Protein AF-A0A8H3GFJ8-F1 (afdb_monomer_lite)

pLDDT: mean 70.01, std 17.81, range [35.78, 91.88]

Foldseek 3Di:
DDDDDDPPPPPPDPPDPDPDDPDPPPVVVVVVVVVVVVQVVLVVVVVVVDDDDCVPPNDDPLVVVLVVVPPSHPPVSVVSVVPVPPDPDCVVVVVLCVVCCCVPPVPPDPDDPVRSVVVSVVVVVVVVPDDDDDDDDDDDPPDPDVVVVVVVVVVVVPDDPPPPPDPPPPDDD

Secondary structure (DSSP, 8-state):
------------PPPPPP------HHHHHHHHHHHHHHHHHHHHHHHTT----HHHH-S--HHHHHHH-TTT-HHHHHHHHHHTTS-SSSHHHHHHHHHTHIIIIIS-----HHHHHHHHHHHHHHHHHS----------TT---HHHHHHHHHHHHT----S-S--------

Structure (mmCIF, N/CA/C/O backbone):
data_AF-A0A8H3GFJ8-F1
#
_entry.id   AF-A0A8H3GFJ8-F1
#
loop_
_atom_site.group_PDB
_atom_site.id
_atom_site.type_symbol
_atom_site.label_atom_id
_atom_site.label_alt_id
_atom_site.label_comp_id
_atom_site.label_asym_id
_atom_site.label_entity_id
_atom_site.label_seq_id
_atom_site.pdbx_PDB_ins_code
_atom_site.Cartn_x
_atom_site.Cartn_y
_atom_site.Cartn_z
_atom_site.occupancy
_atom_site.B_iso_or_equiv
_atom_site.auth_seq_id
_atom_site.auth_comp_id
_atom_site.auth_asym_id
_atom_site.auth_atom_id
_atom_site.pdbx_PDB_model_num
ATOM 1 N N . PRO A 1 1 ? -24.619 69.758 29.881 1.00 47.50 1 PRO A N 1
ATOM 2 C CA . PRO A 1 1 ? -23.502 68.834 29.580 1.00 47.50 1 PRO A CA 1
ATOM 3 C C . PRO A 1 1 ? -23.879 67.837 28.473 1.00 47.50 1 PRO A C 1
ATOM 5 O O . PRO A 1 1 ? -25.055 67.527 28.323 1.00 47.50 1 PRO A O 1
ATOM 8 N N . ILE A 1 2 ? -22.852 67.325 27.783 1.00 41.72 2 ILE A N 1
ATOM 9 C CA . ILE A 1 2 ? -22.853 66.279 26.739 1.00 41.72 2 ILE A CA 1
ATOM 10 C C . ILE A 1 2 ? -22.887 66.831 25.304 1.00 41.72 2 ILE A C 1
ATOM 12 O O . ILE A 1 2 ? -23.921 66.965 24.660 1.00 41.72 2 ILE A O 1
ATOM 16 N N . VAL A 1 3 ? -21.680 67.123 24.815 1.00 53.56 3 VAL A N 1
ATOM 17 C CA . VAL A 1 3 ? -21.329 67.200 23.392 1.00 53.56 3 VAL A CA 1
ATOM 1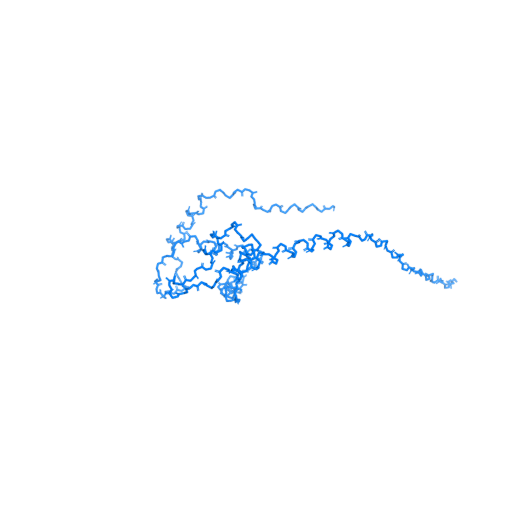8 C C . VAL A 1 3 ? -21.202 65.759 22.868 1.00 53.56 3 VAL A C 1
ATOM 20 O O . VAL A 1 3 ? -20.605 64.935 23.569 1.00 53.56 3 VAL A O 1
ATOM 23 N N . PRO A 1 4 ? -21.716 65.407 21.678 1.00 47.28 4 PRO A N 1
ATOM 24 C CA . PRO A 1 4 ? -21.528 64.071 21.133 1.00 47.28 4 PRO A CA 1
ATOM 25 C C . PRO A 1 4 ? -20.080 63.878 20.657 1.00 47.28 4 PRO A C 1
ATOM 27 O O . PRO A 1 4 ? -19.550 64.629 19.840 1.00 47.28 4 PRO A O 1
ATOM 30 N N . ARG A 1 5 ? -19.444 62.843 21.212 1.00 46.44 5 ARG A N 1
ATOM 31 C CA . ARG A 1 5 ? -18.122 62.327 20.851 1.00 46.44 5 ARG A CA 1
ATOM 32 C C . ARG A 1 5 ? -18.174 61.790 19.418 1.00 46.44 5 ARG A C 1
ATOM 34 O O . ARG A 1 5 ? -18.809 60.770 19.167 1.00 46.44 5 ARG A O 1
ATOM 41 N N . ILE A 1 6 ? -17.492 62.465 18.497 1.00 45.56 6 ILE A N 1
ATOM 42 C CA . ILE A 1 6 ? -17.242 61.969 17.141 1.00 45.56 6 ILE A CA 1
ATOM 43 C C . ILE A 1 6 ? -16.452 60.663 17.277 1.00 45.56 6 ILE A C 1
ATOM 45 O O . ILE A 1 6 ? -15.367 60.641 17.861 1.00 45.56 6 ILE A O 1
ATOM 49 N N . ALA A 1 7 ? -17.025 59.561 16.798 1.00 41.56 7 ALA A N 1
ATOM 50 C CA . ALA A 1 7 ? -16.318 58.301 16.665 1.00 41.56 7 ALA A CA 1
ATOM 51 C C . ALA A 1 7 ? -15.262 58.472 15.568 1.00 41.56 7 ALA A C 1
ATOM 53 O O . ALA A 1 7 ? -15.594 58.590 14.390 1.00 41.56 7 ALA A O 1
ATOM 54 N N . SER A 1 8 ? -13.991 58.520 15.960 1.00 45.50 8 SER A N 1
ATOM 55 C CA . SER A 1 8 ? -12.871 58.409 15.034 1.00 45.50 8 SER A CA 1
ATOM 56 C C . SER A 1 8 ? -12.955 57.050 14.347 1.00 45.50 8 SER A C 1
ATOM 58 O O . SER A 1 8 ? -12.657 56.018 14.946 1.00 45.50 8 SER A O 1
ATOM 60 N N . SER A 1 9 ? -13.388 57.043 13.091 1.00 43.94 9 SER A N 1
ATOM 61 C CA . SER A 1 9 ? -13.276 55.901 12.197 1.00 43.94 9 SER A CA 1
ATOM 62 C C . SER A 1 9 ? -11.793 55.606 11.982 1.00 43.94 9 SER A C 1
ATOM 64 O O . SER A 1 9 ? -11.133 56.253 11.166 1.00 43.94 9 SER A O 1
ATOM 66 N N . SER A 1 10 ? -11.245 54.648 12.730 1.00 45.47 10 SER A N 1
ATOM 67 C CA . SER A 1 10 ? -9.950 54.048 12.429 1.00 45.47 10 SER A CA 1
ATOM 68 C C . SER A 1 10 ? -10.090 53.260 11.128 1.00 45.47 10 SER A C 1
ATOM 70 O O . SER A 1 10 ? -10.420 52.075 11.128 1.00 45.47 10 SER A O 1
ATOM 72 N N . SER A 1 11 ? -9.888 53.953 10.009 1.00 48.06 11 SER A N 1
ATOM 73 C CA . SER A 1 11 ? -9.666 53.362 8.695 1.00 48.06 11 SER A CA 1
ATOM 74 C C . SER A 1 11 ? -8.379 52.541 8.763 1.00 48.06 11 SER A C 1
ATOM 76 O O . SER A 1 11 ? -7.287 53.053 8.527 1.00 48.06 11 SER A O 1
ATOM 78 N N . SER A 1 12 ? -8.502 51.273 9.155 1.00 50.69 12 SER A N 1
ATOM 79 C CA . SER A 1 12 ? -7.431 50.291 9.050 1.00 50.69 12 SER A CA 1
ATOM 80 C C . SER A 1 12 ? -7.165 50.069 7.563 1.00 50.69 12 SER A C 1
ATOM 82 O O . SER A 1 12 ? -7.924 49.393 6.873 1.00 50.69 12 SER A O 1
ATOM 84 N N . ALA A 1 13 ? -6.123 50.722 7.049 1.00 58.88 13 ALA A N 1
ATOM 85 C CA . ALA A 1 13 ? -5.572 50.390 5.747 1.00 58.88 13 ALA A CA 1
ATOM 86 C C . ALA A 1 13 ? -5.127 48.914 5.774 1.00 58.88 13 ALA A C 1
ATOM 88 O O . ALA A 1 13 ? -4.535 48.493 6.775 1.00 58.88 13 ALA A O 1
ATOM 89 N N . PRO A 1 14 ? -5.403 48.118 4.725 1.00 61.72 14 PRO A N 1
ATOM 90 C CA . PRO A 1 14 ? -4.904 46.753 4.662 1.00 61.72 14 PRO A CA 1
ATOM 91 C C . PRO A 1 14 ? -3.369 46.777 4.739 1.00 61.72 14 PRO A C 1
ATOM 93 O O . PRO A 1 14 ? -2.748 47.661 4.137 1.00 61.72 14 PRO A O 1
ATOM 96 N N . PRO A 1 15 ? -2.742 45.849 5.485 1.00 64.06 15 PRO A N 1
ATOM 97 C CA . PRO A 1 15 ? -1.291 45.780 5.542 1.00 64.06 15 PRO A CA 1
ATOM 98 C C . PRO A 1 15 ? -0.737 45.596 4.121 1.00 64.06 15 PRO A C 1
ATOM 100 O O . PRO A 1 15 ? -1.373 44.920 3.302 1.00 64.06 15 PRO A O 1
ATOM 103 N N . PRO A 1 16 ? 0.424 46.195 3.801 1.00 67.25 16 PRO A N 1
ATOM 104 C CA . PRO A 1 16 ? 1.034 46.031 2.490 1.00 67.25 16 PRO A CA 1
ATOM 105 C C . PRO A 1 16 ? 1.222 44.536 2.198 1.00 67.25 16 PRO A C 1
ATOM 107 O O . PRO A 1 16 ? 1.509 43.774 3.131 1.00 67.25 16 PRO A O 1
ATOM 110 N N . PRO A 1 17 ? 1.066 44.096 0.933 1.00 56.91 17 PRO A N 1
ATOM 111 C CA . PRO A 1 17 ? 1.304 42.708 0.577 1.00 56.91 17 PRO A CA 1
ATOM 112 C C . PRO A 1 17 ? 2.706 42.340 1.052 1.00 56.91 17 PRO A C 1
ATOM 114 O O . PRO A 1 17 ? 3.690 42.990 0.691 1.00 56.91 17 PRO A O 1
ATOM 117 N N . SER A 1 18 ? 2.779 41.331 1.921 1.00 64.25 18 SER A N 1
ATOM 118 C CA . SER A 1 18 ? 4.049 40.771 2.363 1.00 64.25 18 SER A CA 1
ATOM 119 C C . SER A 1 18 ? 4.901 40.486 1.125 1.00 64.25 18 SER A C 1
ATOM 121 O O . SER A 1 18 ? 4.350 39.984 0.140 1.00 64.25 18 SER A O 1
ATOM 123 N N . PRO A 1 19 ? 6.207 40.808 1.130 1.00 52.94 19 PRO A N 1
ATOM 124 C CA . PRO A 1 19 ? 7.051 40.540 -0.020 1.00 52.94 19 PRO A CA 1
ATOM 125 C C . PRO A 1 19 ? 6.981 39.041 -0.303 1.00 52.94 19 PRO A C 1
ATOM 127 O O . PRO A 1 19 ? 7.438 38.222 0.498 1.00 52.94 19 PRO A O 1
ATOM 130 N N . LEU A 1 20 ? 6.332 38.690 -1.416 1.00 58.00 20 LEU A N 1
ATOM 131 C CA . LEU A 1 20 ? 6.339 37.349 -1.975 1.00 58.00 20 LEU A CA 1
ATOM 132 C C . LEU A 1 20 ? 7.803 36.916 -2.004 1.00 58.00 20 LEU A C 1
ATOM 134 O O . LEU A 1 20 ? 8.631 37.567 -2.644 1.00 58.00 20 LEU A O 1
ATOM 138 N N . ARG A 1 21 ? 8.134 35.872 -1.234 1.00 61.50 21 ARG A N 1
ATOM 139 C CA . ARG A 1 21 ? 9.463 35.258 -1.252 1.00 61.50 21 ARG A CA 1
ATOM 140 C C . ARG A 1 21 ? 9.845 35.051 -2.721 1.00 61.50 21 ARG A C 1
ATOM 142 O O . ARG A 1 21 ? 9.068 34.393 -3.412 1.00 61.50 21 ARG A O 1
ATOM 149 N N . PRO A 1 22 ? 10.987 35.573 -3.198 1.00 53.28 22 PRO A N 1
ATOM 150 C CA . PRO A 1 22 ? 11.414 35.353 -4.569 1.00 53.28 22 PRO A CA 1
ATOM 151 C C . PRO A 1 22 ? 11.637 33.852 -4.778 1.00 53.28 22 PRO A C 1
ATOM 153 O O . PRO A 1 22 ? 12.591 33.260 -4.280 1.00 53.28 22 PRO A O 1
ATOM 156 N N . ASP A 1 23 ? 10.666 33.220 -5.428 1.00 56.88 23 ASP A N 1
ATOM 157 C CA . ASP A 1 23 ? 10.855 32.257 -6.498 1.00 56.88 23 ASP A CA 1
ATOM 158 C C . ASP A 1 23 ? 12.074 31.335 -6.378 1.00 56.88 23 ASP A C 1
ATOM 160 O O . ASP A 1 23 ? 13.046 31.381 -7.125 1.00 56.88 23 ASP A O 1
ATOM 164 N N . SER A 1 24 ? 11.911 30.334 -5.518 1.00 57.50 24 SER A N 1
ATOM 165 C CA . SER A 1 24 ? 12.537 29.012 -5.665 1.00 57.50 24 SER A CA 1
ATOM 166 C C . SER A 1 24 ? 11.876 28.198 -6.796 1.00 57.50 24 SER A C 1
ATOM 168 O O . SER A 1 24 ? 11.743 26.977 -6.713 1.00 57.50 24 SER A O 1
ATOM 170 N N . THR A 1 25 ? 11.389 28.865 -7.841 1.00 65.81 25 THR A N 1
ATOM 171 C CA . THR A 1 25 ? 10.644 28.275 -8.957 1.00 65.81 25 THR A CA 1
ATOM 172 C C . THR A 1 25 ? 11.539 27.520 -9.950 1.00 65.81 25 THR A C 1
ATOM 174 O O . THR A 1 25 ? 11.161 26.396 -10.280 1.00 65.81 25 THR A O 1
ATOM 177 N N . PRO A 1 26 ? 12.745 27.984 -10.361 1.00 75.19 26 PRO A N 1
ATOM 178 C CA . PRO A 1 26 ? 13.532 27.249 -11.356 1.00 75.19 26 PRO A CA 1
ATOM 179 C C . PRO A 1 26 ? 14.221 26.007 -10.775 1.00 75.19 26 PRO A C 1
ATOM 181 O O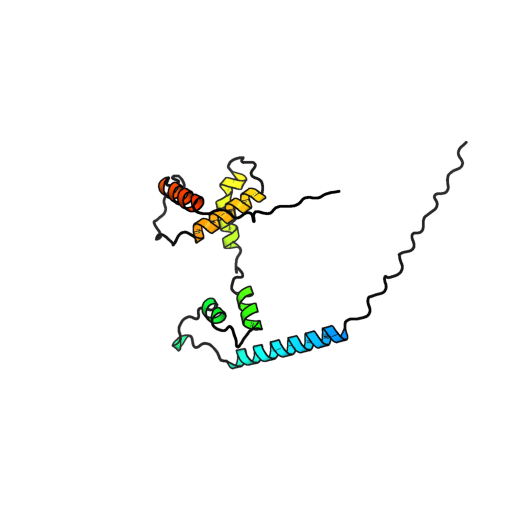 . PRO A 1 26 ? 14.215 24.953 -11.403 1.00 75.19 26 PRO A O 1
ATOM 184 N N . VAL A 1 27 ? 14.762 26.086 -9.553 1.00 79.31 27 VAL A N 1
ATOM 185 C CA . VAL A 1 27 ? 15.447 24.947 -8.908 1.00 79.31 27 VAL A CA 1
ATOM 186 C C . VAL A 1 27 ? 14.459 23.831 -8.568 1.00 79.31 27 VAL A C 1
ATOM 188 O O . VAL A 1 27 ? 14.744 22.662 -8.819 1.00 79.31 27 VAL A O 1
ATOM 191 N N . ARG A 1 28 ? 13.268 24.173 -8.055 1.00 79.88 28 ARG A N 1
ATOM 192 C CA . ARG A 1 28 ? 12.216 23.178 -7.797 1.00 79.88 28 ARG A CA 1
ATOM 193 C C . ARG A 1 28 ? 11.668 22.577 -9.087 1.00 79.88 28 ARG A C 1
ATOM 195 O O . ARG A 1 28 ? 11.447 21.373 -9.121 1.00 79.88 28 ARG A O 1
ATOM 202 N N . ALA A 1 29 ? 11.505 23.374 -10.146 1.00 82.00 29 ALA A N 1
ATOM 203 C CA . ALA A 1 29 ? 11.098 22.863 -11.454 1.00 82.00 29 ALA A CA 1
ATOM 204 C C . ALA A 1 29 ? 12.140 21.898 -12.042 1.00 82.00 29 ALA A C 1
ATOM 206 O O . ALA A 1 29 ? 11.780 20.831 -12.530 1.00 82.00 29 ALA A O 1
ATOM 207 N N . MET A 1 30 ? 13.428 22.230 -11.937 1.00 85.12 30 MET A N 1
ATOM 208 C CA . MET A 1 30 ? 14.522 21.370 -12.391 1.00 85.12 30 MET A CA 1
ATOM 209 C C . MET A 1 30 ? 14.587 20.058 -11.597 1.00 85.12 30 MET A C 1
ATOM 211 O O . MET A 1 30 ? 14.705 18.986 -12.190 1.00 85.12 30 MET A O 1
ATOM 215 N N . LEU A 1 31 ? 14.433 20.120 -10.270 1.00 87.25 31 LEU A N 1
ATOM 216 C CA . LEU A 1 31 ? 14.378 18.930 -9.419 1.00 87.25 31 LEU A CA 1
ATOM 217 C C . LEU A 1 31 ? 13.157 18.055 -9.742 1.00 87.25 31 LEU A C 1
ATOM 219 O O . LEU A 1 31 ? 13.294 16.842 -9.881 1.00 87.25 31 LEU A O 1
ATOM 223 N N . ALA A 1 32 ? 11.980 18.660 -9.922 1.00 86.06 32 ALA A N 1
ATOM 224 C CA . ALA A 1 32 ? 10.766 17.949 -10.318 1.00 86.06 32 ALA A CA 1
ATOM 225 C C . ALA A 1 32 ? 10.910 17.296 -11.704 1.00 86.06 32 ALA A C 1
ATOM 227 O O . ALA A 1 32 ? 10.463 16.167 -11.904 1.00 86.06 32 ALA A O 1
ATOM 228 N N . ALA A 1 33 ? 11.582 17.959 -12.650 1.00 88.19 33 ALA A N 1
ATOM 229 C CA . ALA A 1 33 ? 11.878 17.393 -13.963 1.00 88.19 33 ALA A CA 1
ATOM 230 C C . ALA A 1 33 ? 12.817 16.180 -13.859 1.00 88.19 33 ALA A C 1
ATOM 232 O O . ALA A 1 33 ? 12.561 15.152 -14.486 1.00 88.19 33 ALA A O 1
ATOM 233 N N . GLN A 1 34 ? 13.859 16.257 -13.025 1.00 87.88 34 GLN A N 1
ATOM 234 C CA . GLN A 1 34 ? 14.777 15.141 -12.778 1.00 87.88 34 GLN A CA 1
ATOM 235 C C . GLN A 1 34 ? 14.076 13.952 -12.097 1.00 87.88 34 GLN A C 1
ATOM 237 O O . GLN A 1 34 ? 14.289 12.797 -12.480 1.00 87.88 34 GLN A O 1
ATOM 242 N N . GLN A 1 35 ? 13.215 14.219 -11.113 1.00 87.62 35 GLN A N 1
ATOM 243 C CA . GLN A 1 35 ? 12.402 13.194 -10.455 1.00 87.62 35 GLN A CA 1
ATOM 244 C C . GLN A 1 35 ? 11.442 12.535 -11.446 1.00 87.62 35 GLN A C 1
ATOM 246 O O . GLN A 1 35 ? 11.421 11.312 -11.557 1.00 87.62 35 GLN A O 1
ATOM 251 N N . SER A 1 36 ? 10.718 13.334 -12.234 1.00 88.69 36 SER A N 1
ATOM 252 C CA . SER A 1 36 ? 9.825 12.836 -13.281 1.00 88.69 36 SER A CA 1
ATOM 253 C C . SER A 1 36 ? 10.574 11.975 -14.300 1.00 88.69 36 SER A C 1
ATOM 255 O O . SER A 1 36 ? 10.101 10.899 -14.658 1.00 88.69 36 SER A O 1
ATOM 257 N N . LEU A 1 37 ? 11.777 12.377 -14.723 1.00 90.31 37 LEU A N 1
ATOM 258 C CA . LEU A 1 37 ? 12.613 11.572 -15.615 1.00 90.31 37 LEU A CA 1
ATOM 259 C C . LEU A 1 37 ? 12.944 10.207 -14.992 1.00 90.31 37 LEU A C 1
ATOM 261 O O . LEU A 1 37 ? 12.784 9.177 -15.643 1.00 90.31 37 LEU A O 1
ATOM 265 N N . SER A 1 38 ? 13.355 10.201 -13.723 1.00 89.19 38 SER A N 1
ATOM 266 C CA . SER A 1 38 ? 13.721 8.985 -12.987 1.00 89.19 38 SER A CA 1
ATOM 267 C C . SER A 1 38 ? 12.533 8.025 -12.863 1.00 89.19 38 SER A C 1
ATOM 269 O O . SER A 1 38 ? 12.657 6.842 -13.179 1.00 89.19 38 SER A O 1
ATOM 271 N N . VAL A 1 39 ? 11.359 8.554 -12.506 1.00 90.25 39 VAL A N 1
ATOM 272 C CA . VAL A 1 39 ? 10.101 7.796 -12.426 1.00 90.25 39 VAL A CA 1
ATOM 273 C C . VAL A 1 39 ? 9.710 7.227 -13.791 1.00 90.25 39 VAL A C 1
ATOM 275 O O . VAL A 1 39 ? 9.362 6.054 -13.899 1.00 90.25 39 VAL A O 1
ATOM 278 N N . ASN A 1 40 ? 9.811 8.022 -14.860 1.00 91.56 40 ASN A N 1
ATOM 279 C CA . ASN A 1 40 ? 9.482 7.572 -16.213 1.00 91.56 40 ASN A CA 1
ATOM 280 C C . ASN A 1 40 ? 10.422 6.465 -16.715 1.00 91.56 40 ASN A C 1
ATOM 282 O O . ASN A 1 40 ? 9.977 5.556 -17.418 1.00 91.56 40 ASN A O 1
ATOM 286 N N . LEU A 1 41 ? 11.713 6.524 -16.379 1.00 91.56 41 LEU A N 1
ATOM 287 C CA . LEU A 1 41 ? 12.675 5.472 -16.723 1.00 91.56 41 LEU A CA 1
ATOM 288 C C . LEU A 1 41 ? 12.344 4.160 -16.010 1.00 91.56 41 LEU A C 1
ATOM 290 O O . LEU A 1 41 ? 12.321 3.104 -16.646 1.00 91.56 41 LEU A O 1
ATOM 294 N N . GLU A 1 42 ? 12.042 4.234 -14.714 1.00 91.88 42 GLU A N 1
ATOM 295 C CA . GLU A 1 42 ? 11.635 3.071 -13.928 1.00 91.88 42 GLU A CA 1
ATOM 296 C C . GLU A 1 42 ? 10.328 2.464 -14.461 1.00 91.88 42 GLU A C 1
ATOM 298 O O . GLU A 1 42 ? 10.245 1.255 -14.687 1.00 91.88 42 GLU A O 1
ATOM 303 N N . HIS A 1 43 ? 9.339 3.307 -14.767 1.00 90.44 43 HIS A N 1
ATOM 304 C CA . HIS A 1 43 ? 8.071 2.882 -15.351 1.00 90.44 43 HIS A CA 1
ATOM 305 C C . HIS A 1 43 ? 8.261 2.153 -16.689 1.00 90.44 43 HIS A C 1
ATOM 307 O O . HIS A 1 43 ? 7.734 1.058 -16.879 1.00 90.44 43 HIS A O 1
ATOM 313 N N . LYS A 1 44 ? 9.069 2.706 -17.606 1.00 91.81 44 LYS A N 1
ATOM 314 C CA . LYS A 1 44 ? 9.373 2.057 -18.894 1.00 91.81 44 LYS A CA 1
ATOM 315 C C . LYS A 1 44 ? 10.034 0.694 -18.707 1.00 91.81 44 LYS A C 1
ATOM 317 O O . LYS A 1 44 ? 9.699 -0.254 -19.412 1.00 91.81 44 LYS A O 1
ATOM 322 N N . LYS A 1 45 ? 10.957 0.582 -17.751 1.00 89.56 45 LYS A N 1
ATOM 323 C CA . LYS A 1 45 ? 11.612 -0.686 -17.414 1.00 89.56 45 LYS A CA 1
ATOM 324 C C . LYS A 1 45 ? 10.602 -1.727 -16.926 1.00 89.56 45 LYS A C 1
ATOM 326 O O . LYS A 1 45 ? 10.700 -2.880 -17.332 1.00 89.56 45 LYS A O 1
ATOM 331 N N . TYR A 1 46 ? 9.627 -1.321 -16.112 1.00 88.19 46 TYR A N 1
ATOM 332 C CA . TYR A 1 46 ? 8.570 -2.209 -15.629 1.00 88.19 46 TYR A CA 1
ATOM 333 C C . TYR A 1 46 ? 7.643 -2.679 -16.758 1.00 88.19 46 TYR A C 1
ATOM 335 O O . TYR A 1 46 ? 7.403 -3.874 -16.894 1.00 88.19 46 TYR A O 1
ATOM 343 N N . VAL A 1 47 ? 7.192 -1.767 -17.628 1.00 90.00 47 VAL A N 1
ATOM 344 C CA . VAL A 1 47 ? 6.351 -2.112 -18.793 1.00 90.00 47 VAL A CA 1
ATOM 345 C C . VAL A 1 47 ? 7.061 -3.098 -19.728 1.00 90.00 47 VAL A C 1
ATOM 347 O O . VAL A 1 47 ? 6.440 -4.020 -20.254 1.00 90.00 47 VAL A O 1
ATOM 350 N N . ASN A 1 48 ? 8.377 -2.951 -19.888 1.00 91.06 48 ASN A N 1
ATOM 351 C CA . ASN A 1 48 ? 9.187 -3.835 -20.726 1.00 91.06 48 ASN A CA 1
ATOM 352 C C . ASN A 1 48 ? 9.469 -5.213 -20.104 1.00 91.06 48 ASN A C 1
ATOM 354 O O . ASN A 1 48 ? 9.933 -6.098 -20.819 1.00 91.06 48 ASN A O 1
ATOM 358 N N . LEU A 1 49 ? 9.202 -5.422 -18.808 1.00 85.31 49 LEU A N 1
ATOM 359 C CA . LEU A 1 49 ? 9.434 -6.708 -18.138 1.00 85.31 49 LEU A CA 1
ATOM 360 C C . LEU A 1 49 ? 8.501 -7.818 -18.661 1.00 85.31 49 LEU A C 1
ATOM 362 O O . LEU A 1 49 ? 8.779 -9.002 -18.476 1.00 85.31 49 LEU A O 1
ATOM 366 N N . GLY A 1 50 ? 7.417 -7.432 -19.341 1.00 83.88 50 GLY A N 1
ATOM 367 C CA . GLY A 1 50 ? 6.387 -8.342 -19.823 1.00 83.88 50 GLY A CA 1
ATOM 368 C C . GLY A 1 50 ? 5.384 -8.722 -18.732 1.00 83.88 50 GLY A C 1
ATOM 369 O O . GLY A 1 50 ? 5.561 -8.437 -17.549 1.00 83.88 50 GLY A O 1
ATOM 370 N N . LEU A 1 51 ? 4.281 -9.345 -19.149 1.00 82.25 51 LEU A N 1
ATOM 371 C CA . LEU A 1 51 ? 3.227 -9.782 -18.236 1.00 82.25 51 LEU A CA 1
ATOM 372 C C . LEU A 1 51 ? 3.632 -11.072 -17.521 1.00 82.25 51 LEU A C 1
ATOM 374 O O . LEU A 1 51 ? 4.225 -11.970 -18.121 1.00 82.25 51 LEU A O 1
ATOM 378 N N . TRP A 1 52 ? 3.252 -11.178 -16.248 1.00 81.94 52 TRP A N 1
ATOM 379 C CA . TRP A 1 52 ? 3.386 -12.417 -15.489 1.00 81.94 52 TRP A CA 1
ATOM 380 C C . TRP A 1 52 ? 2.547 -13.518 -16.143 1.00 81.94 52 TRP A C 1
ATOM 382 O O . TRP A 1 52 ? 1.350 -13.342 -16.382 1.00 81.94 52 TRP A O 1
ATOM 392 N N . ASP A 1 53 ? 3.161 -14.662 -16.437 1.00 83.94 53 ASP A N 1
ATOM 393 C CA . ASP A 1 53 ? 2.457 -15.762 -17.087 1.00 83.94 53 ASP A CA 1
ATOM 394 C C . ASP A 1 53 ? 1.743 -16.627 -16.044 1.00 83.94 53 ASP A C 1
ATOM 396 O O . ASP A 1 53 ? 2.298 -17.601 -15.528 1.00 83.94 53 ASP A O 1
ATOM 400 N N . LEU A 1 54 ? 0.483 -16.285 -15.755 1.00 84.12 54 LEU A N 1
ATOM 401 C CA . LEU A 1 54 ? -0.353 -17.019 -14.798 1.00 84.12 54 LEU A CA 1
ATOM 402 C C . LEU A 1 54 ? -0.495 -18.506 -15.149 1.00 84.12 54 LEU A C 1
ATOM 404 O O . LEU A 1 54 ? -0.647 -19.328 -14.248 1.00 84.12 54 LEU A O 1
ATOM 408 N N . LYS A 1 55 ? -0.437 -18.87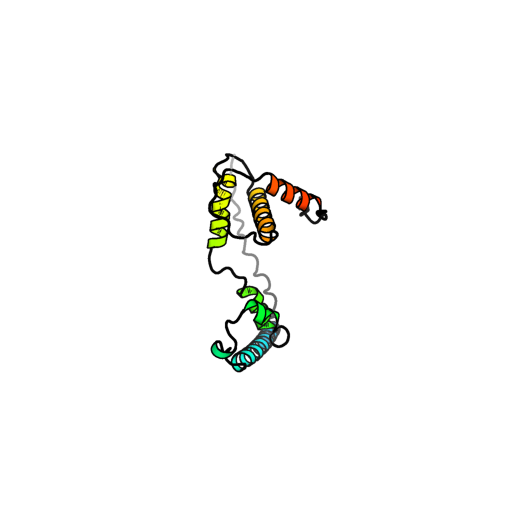5 -16.437 1.00 81.00 55 LYS A N 1
ATOM 409 C CA . LYS A 1 55 ? -0.589 -20.277 -16.853 1.00 81.00 55 LYS A CA 1
ATOM 410 C C . LYS A 1 55 ? 0.647 -21.107 -16.523 1.00 81.00 55 LYS A C 1
ATOM 412 O O . LYS A 1 55 ? 0.513 -22.295 -16.251 1.00 81.00 55 LYS A O 1
ATOM 417 N N . ARG A 1 56 ? 1.838 -20.500 -16.559 1.00 80.88 56 ARG A N 1
ATOM 418 C CA . ARG A 1 56 ? 3.109 -21.187 -16.276 1.00 80.88 56 ARG A CA 1
ATOM 419 C C . ARG A 1 56 ? 3.574 -21.045 -14.829 1.00 80.88 56 ARG A C 1
ATOM 421 O O . ARG A 1 56 ? 4.209 -21.961 -14.324 1.00 80.88 56 ARG A O 1
ATOM 428 N N . GLN A 1 57 ? 3.287 -19.920 -14.177 1.00 76.75 57 GLN A N 1
ATOM 429 C CA . GLN A 1 57 ? 3.856 -19.566 -12.869 1.00 76.75 57 GLN A CA 1
ATOM 430 C C . GLN A 1 57 ? 2.831 -19.596 -11.725 1.00 76.75 57 GLN A C 1
ATOM 432 O O . GLN A 1 57 ? 3.219 -19.503 -10.563 1.00 76.75 57 GLN A O 1
ATOM 437 N N . GLY A 1 58 ? 1.541 -19.775 -12.032 1.00 84.94 58 GLY A N 1
ATOM 438 C CA . GLY A 1 58 ? 0.476 -19.847 -11.034 1.00 84.94 58 GLY A CA 1
ATOM 439 C C . GLY A 1 58 ? 0.026 -18.474 -10.508 1.00 84.94 58 GLY A C 1
ATOM 440 O O . GLY A 1 58 ? 0.350 -17.441 -11.106 1.00 84.94 58 GLY A O 1
ATOM 441 N N . PRO A 1 59 ? -0.770 -18.451 -9.420 1.00 85.44 59 PRO A N 1
ATOM 442 C CA . PRO A 1 59 ? -1.282 -17.215 -8.839 1.00 85.44 59 PRO A CA 1
ATOM 443 C C . PRO A 1 59 ? -0.140 -16.346 -8.303 1.00 85.44 59 PRO A C 1
ATOM 445 O O . PRO A 1 59 ? 0.724 -16.809 -7.559 1.00 85.44 59 PRO A O 1
ATOM 448 N N . LEU A 1 60 ? -0.154 -15.070 -8.686 1.00 86.06 60 LEU A N 1
ATOM 449 C CA . LEU A 1 60 ? 0.823 -14.085 -8.243 1.00 86.06 60 LEU A CA 1
ATOM 450 C C . LEU A 1 60 ? 0.441 -13.568 -6.854 1.00 86.06 60 LEU A C 1
ATOM 452 O O . LEU A 1 60 ? -0.584 -12.911 -6.690 1.00 86.06 60 LEU A O 1
ATOM 456 N N . ASP A 1 61 ? 1.296 -13.819 -5.869 1.00 88.25 61 ASP A N 1
ATOM 457 C CA . ASP A 1 61 ? 1.254 -13.103 -4.598 1.00 88.25 61 ASP A CA 1
ATOM 458 C C . ASP A 1 61 ? 1.938 -11.742 -4.784 1.00 88.25 61 ASP A C 1
ATOM 460 O O . ASP A 1 61 ? 3.167 -11.650 -4.841 1.00 88.25 61 ASP A O 1
ATOM 464 N N . LEU A 1 62 ? 1.129 -10.686 -4.923 1.00 87.50 62 LEU A N 1
ATOM 465 C CA . LEU A 1 62 ? 1.619 -9.324 -5.147 1.00 87.50 62 LEU A CA 1
ATOM 466 C C . LEU A 1 62 ? 2.486 -8.839 -3.981 1.00 87.50 62 LEU A C 1
ATOM 468 O O . LEU A 1 62 ? 3.510 -8.202 -4.217 1.00 87.50 62 LEU A O 1
ATOM 472 N N . VAL A 1 63 ? 2.116 -9.153 -2.737 1.00 87.56 63 VAL A N 1
ATOM 473 C CA . VAL A 1 63 ? 2.859 -8.696 -1.554 1.00 87.56 63 VAL A CA 1
ATOM 474 C C . VAL A 1 63 ? 4.238 -9.349 -1.541 1.00 87.56 63 VAL A C 1
ATOM 476 O O . VAL A 1 63 ? 5.255 -8.665 -1.413 1.00 87.56 63 VAL A O 1
ATOM 479 N N . LYS A 1 64 ? 4.301 -10.663 -1.775 1.00 87.44 64 LYS A N 1
ATOM 480 C CA . LYS A 1 64 ? 5.572 -11.390 -1.884 1.00 87.44 64 LYS A CA 1
ATOM 481 C C . LYS A 1 64 ? 6.415 -10.932 -3.077 1.00 87.44 64 LYS A C 1
ATOM 483 O O . LYS A 1 64 ? 7.636 -10.830 -2.975 1.00 87.44 64 LYS A O 1
ATOM 488 N N . TYR A 1 65 ? 5.780 -10.648 -4.210 1.00 87.94 65 TYR A N 1
ATOM 489 C CA . TYR A 1 65 ? 6.466 -10.146 -5.396 1.00 87.94 65 TYR A CA 1
ATOM 490 C C . TYR A 1 65 ? 7.159 -8.812 -5.104 1.00 87.94 65 TYR A C 1
ATOM 492 O O . TYR A 1 65 ? 8.373 -8.710 -5.267 1.00 87.94 65 TYR A O 1
ATOM 500 N N . TRP A 1 66 ? 6.427 -7.816 -4.599 1.00 88.19 66 TRP A N 1
ATOM 501 C CA . TRP A 1 66 ? 6.989 -6.486 -4.361 1.00 88.19 66 TRP A CA 1
ATOM 502 C C . TRP A 1 66 ? 7.998 -6.461 -3.207 1.00 88.19 66 TRP A C 1
ATOM 504 O O . TRP A 1 66 ? 9.036 -5.819 -3.330 1.00 88.19 66 TRP A O 1
ATOM 514 N N . THR A 1 67 ? 7.799 -7.265 -2.157 1.00 85.81 67 THR A N 1
ATOM 515 C CA . THR A 1 67 ? 8.809 -7.425 -1.087 1.00 85.81 67 THR A CA 1
ATOM 516 C C . THR A 1 67 ? 10.131 -8.026 -1.580 1.00 85.81 67 THR A C 1
ATOM 518 O O . THR A 1 67 ? 11.178 -7.748 -1.000 1.00 85.81 67 THR A O 1
ATOM 521 N N . THR A 1 68 ? 10.119 -8.800 -2.671 1.00 84.06 68 THR A N 1
ATOM 522 C CA . THR A 1 68 ? 11.322 -9.442 -3.235 1.00 84.06 68 THR A CA 1
ATOM 523 C C . THR A 1 68 ? 12.004 -8.596 -4.329 1.00 84.06 68 THR A C 1
ATOM 525 O O . THR A 1 68 ? 13.185 -8.782 -4.611 1.00 84.06 68 THR A O 1
ATOM 528 N N . GLN A 1 69 ? 11.305 -7.632 -4.942 1.00 74.75 69 GLN A N 1
ATOM 529 C CA . GLN A 1 69 ? 11.766 -6.850 -6.110 1.00 74.75 69 GLN A CA 1
ATOM 530 C C . GLN A 1 69 ? 12.588 -5.585 -5.760 1.00 74.75 69 GLN A C 1
ATOM 532 O O . GLN A 1 69 ? 12.702 -4.665 -6.569 1.00 74.75 69 GLN A O 1
ATOM 537 N N . GLY A 1 70 ? 13.178 -5.521 -4.561 1.00 65.38 70 GLY A N 1
ATOM 538 C CA . GLY A 1 70 ? 13.569 -4.262 -3.911 1.00 65.38 70 GLY A CA 1
ATOM 539 C C . GLY A 1 70 ? 14.632 -3.381 -4.589 1.00 65.38 70 GLY A C 1
ATOM 540 O O . GLY A 1 70 ? 14.610 -2.171 -4.387 1.00 65.38 70 GLY A O 1
ATOM 541 N N . THR A 1 71 ? 15.561 -3.920 -5.384 1.00 65.44 71 THR A N 1
ATOM 542 C CA . THR A 1 71 ? 16.670 -3.122 -5.953 1.00 65.44 71 THR A CA 1
ATOM 543 C C . THR A 1 71 ? 16.425 -2.541 -7.353 1.00 65.44 71 THR A C 1
ATOM 545 O O . THR A 1 71 ? 16.850 -1.408 -7.586 1.00 65.44 71 THR A O 1
ATOM 548 N N . PRO A 1 72 ? 15.763 -3.222 -8.315 1.00 79.56 72 PRO A N 1
ATOM 549 C CA . PRO A 1 72 ? 15.563 -2.653 -9.648 1.00 79.56 72 PRO A CA 1
ATOM 550 C C . PRO A 1 72 ? 14.467 -1.584 -9.750 1.00 79.56 72 PRO A C 1
ATOM 552 O O . PRO A 1 72 ? 14.454 -0.907 -10.785 1.00 79.56 72 PRO A O 1
ATOM 555 N N . PHE A 1 73 ? 13.576 -1.478 -8.754 1.00 85.88 73 PHE A N 1
ATOM 556 C CA . PHE A 1 73 ? 12.340 -0.686 -8.796 1.00 85.88 73 PHE A CA 1
ATOM 557 C C . PHE A 1 73 ? 12.056 0.037 -7.466 1.00 85.88 73 PHE A C 1
ATOM 559 O O . PHE A 1 73 ? 11.138 -0.326 -6.734 1.00 85.88 73 PHE A O 1
ATOM 566 N N . SER A 1 74 ? 12.860 1.041 -7.109 1.00 87.12 74 SER A N 1
ATOM 567 C CA . SER A 1 74 ? 12.722 1.727 -5.818 1.00 87.12 74 SER A CA 1
ATOM 568 C C . SER A 1 74 ? 11.427 2.532 -5.690 1.00 87.12 74 SER A C 1
ATOM 570 O O . SER A 1 74 ? 10.788 2.483 -4.639 1.00 87.12 74 SER A O 1
ATOM 572 N N . TYR A 1 75 ? 11.023 3.264 -6.735 1.00 88.38 75 TYR A N 1
ATOM 573 C CA . TYR A 1 75 ? 9.839 4.125 -6.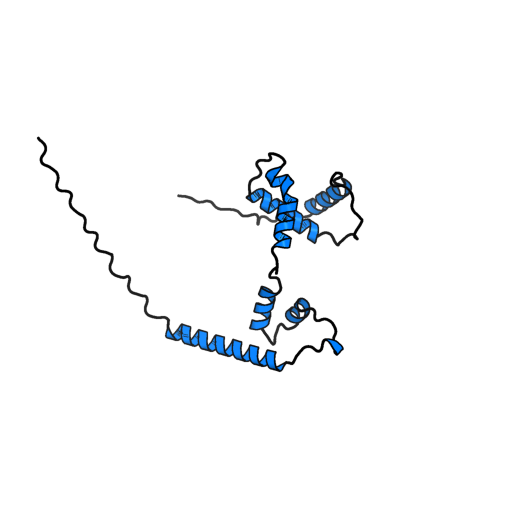666 1.00 88.38 75 TYR A CA 1
ATOM 574 C C . TYR A 1 75 ? 8.546 3.308 -6.743 1.00 88.38 75 TYR A C 1
ATOM 576 O O . TYR A 1 75 ? 7.609 3.560 -5.987 1.00 88.38 75 TYR A O 1
ATOM 584 N N . LEU A 1 76 ? 8.495 2.304 -7.620 1.00 88.81 76 LEU A N 1
ATOM 585 C CA . LEU A 1 76 ? 7.330 1.434 -7.769 1.00 88.81 76 LEU A CA 1
ATOM 586 C C . LEU A 1 76 ? 7.164 0.494 -6.577 1.00 88.81 76 LEU A C 1
ATOM 588 O O . LEU A 1 76 ? 6.032 0.237 -6.182 1.00 88.81 76 LEU A O 1
ATOM 592 N N . ASN A 1 77 ? 8.259 0.018 -5.976 1.00 89.31 77 ASN A N 1
ATOM 593 C CA . ASN A 1 77 ? 8.175 -0.780 -4.757 1.00 89.31 77 ASN A CA 1
ATOM 594 C C . ASN A 1 77 ? 7.620 0.044 -3.589 1.00 89.31 77 ASN A C 1
ATOM 596 O O . ASN A 1 77 ? 6.702 -0.413 -2.918 1.00 89.31 77 ASN A O 1
ATOM 600 N N . ALA A 1 78 ? 8.111 1.271 -3.382 1.00 88.50 78 ALA A N 1
ATOM 601 C CA . ALA A 1 78 ? 7.563 2.158 -2.354 1.00 88.50 78 ALA A CA 1
ATOM 602 C C . ALA A 1 78 ? 6.058 2.400 -2.569 1.00 88.50 78 ALA A C 1
ATOM 604 O O . ALA A 1 78 ? 5.262 2.183 -1.660 1.00 88.50 78 ALA A O 1
ATOM 605 N N . LEU A 1 79 ? 5.654 2.718 -3.804 1.00 90.50 79 LEU A N 1
ATOM 606 C CA . LEU A 1 79 ? 4.242 2.886 -4.153 1.00 90.50 79 LEU A CA 1
ATOM 607 C C . LEU A 1 79 ? 3.419 1.613 -3.899 1.00 90.50 79 LEU A C 1
ATOM 609 O O . LEU A 1 79 ? 2.304 1.688 -3.388 1.00 90.50 79 LEU A O 1
ATOM 613 N N . ALA A 1 80 ? 3.944 0.439 -4.250 1.00 90.56 80 ALA A N 1
ATOM 614 C CA . ALA A 1 80 ? 3.265 -0.828 -4.010 1.00 90.56 80 ALA A CA 1
ATOM 615 C C . ALA A 1 80 ? 3.103 -1.114 -2.509 1.00 90.56 80 ALA A C 1
ATOM 617 O O . ALA A 1 80 ? 2.048 -1.595 -2.099 1.00 90.56 80 ALA A O 1
ATOM 618 N N . MET A 1 81 ? 4.102 -0.785 -1.687 1.00 89.62 81 MET A N 1
ATOM 619 C CA . MET A 1 81 ? 4.023 -0.938 -0.230 1.00 89.62 81 MET A CA 1
ATOM 620 C C . MET A 1 81 ? 2.989 -0.010 0.412 1.00 89.62 81 MET A C 1
ATOM 622 O O . MET A 1 81 ? 2.423 -0.383 1.433 1.00 89.62 81 MET A O 1
ATOM 626 N N . ASP A 1 82 ? 2.686 1.136 -0.195 1.00 90.50 82 ASP A N 1
ATOM 627 C CA . ASP A 1 82 ? 1.637 2.039 0.293 1.00 90.50 82 ASP A CA 1
ATOM 628 C C . ASP A 1 82 ? 0.240 1.633 -0.203 1.00 90.50 82 ASP A C 1
ATOM 630 O O . ASP A 1 82 ? -0.745 1.687 0.536 1.00 90.50 82 ASP A O 1
ATOM 634 N N . VAL A 1 83 ? 0.135 1.213 -1.467 1.00 91.31 83 VAL A N 1
ATOM 635 C CA . VAL A 1 83 ? -1.155 0.941 -2.122 1.00 91.31 83 VAL A CA 1
ATOM 636 C C . VAL A 1 83 ? -1.694 -0.449 -1.794 1.00 91.31 83 VAL A C 1
ATOM 638 O O . VAL A 1 83 ? -2.900 -0.601 -1.621 1.00 91.31 83 VAL A O 1
ATOM 641 N N . LEU A 1 84 ? -0.845 -1.479 -1.707 1.00 90.56 84 LEU A N 1
ATOM 642 C CA . LEU A 1 84 ? -1.312 -2.854 -1.477 1.00 90.56 84 LEU A CA 1
ATOM 643 C C . LEU A 1 84 ? -1.966 -3.062 -0.103 1.00 90.56 84 LEU A C 1
ATOM 645 O O . LEU A 1 84 ? -2.961 -3.786 -0.044 1.00 90.56 84 LEU A O 1
ATOM 649 N N . PRO A 1 85 ? -1.477 -2.453 0.994 1.00 88.56 85 PRO A N 1
ATOM 650 C CA . PRO A 1 85 ? -2.143 -2.544 2.291 1.00 88.56 85 PRO A CA 1
ATOM 651 C C . PRO A 1 85 ? -3.397 -1.672 2.401 1.00 88.56 85 PRO A C 1
ATOM 653 O O . PRO A 1 85 ? -4.124 -1.790 3.389 1.00 88.56 85 PRO A O 1
ATOM 656 N N . ALA A 1 86 ? -3.666 -0.790 1.430 1.00 89.38 86 ALA A N 1
ATOM 657 C CA . ALA A 1 86 ? -4.838 0.070 1.466 1.00 89.38 86 ALA A CA 1
ATOM 658 C C . ALA A 1 86 ? -6.117 -0.780 1.418 1.00 89.38 86 ALA A C 1
ATOM 660 O O . ALA A 1 86 ? -6.389 -1.512 0.464 1.00 89.38 86 ALA A O 1
ATOM 661 N N . GLN A 1 87 ? -6.919 -0.691 2.478 1.00 85.94 87 GLN A N 1
ATOM 662 C CA . GLN A 1 87 ? -8.130 -1.488 2.599 1.00 85.94 87 GLN A CA 1
ATOM 663 C C . GLN A 1 87 ? -9.165 -1.055 1.551 1.00 85.94 87 GLN A C 1
ATOM 665 O O . GLN A 1 87 ? -9.587 0.098 1.519 1.00 85.94 87 GLN A O 1
ATOM 670 N N . ALA A 1 88 ? -9.621 -1.997 0.722 1.00 88.19 88 ALA A N 1
ATOM 671 C CA . ALA A 1 88 ? -10.536 -1.703 -0.384 1.00 88.19 88 ALA A CA 1
ATOM 672 C C . ALA A 1 88 ? -11.997 -1.441 0.038 1.00 88.19 88 ALA A C 1
ATOM 674 O O . ALA A 1 88 ? -12.794 -0.980 -0.775 1.00 88.19 88 ALA A O 1
ATOM 675 N N . SER A 1 89 ? -12.387 -1.755 1.278 1.00 89.81 89 SER A N 1
ATOM 676 C CA . SER A 1 89 ? -13.755 -1.529 1.768 1.00 89.81 89 SER A CA 1
ATOM 677 C C . SER A 1 89 ? -13.770 -1.060 3.218 1.00 89.81 89 SER A C 1
ATOM 679 O O . SER A 1 89 ? -12.786 -1.227 3.923 1.00 89.81 89 SER A O 1
ATOM 681 N N . SER A 1 90 ? -14.888 -0.521 3.702 1.00 86.56 90 SER A N 1
ATOM 682 C CA . SER A 1 90 ? -15.100 -0.172 5.116 1.00 86.56 90 SER A CA 1
ATOM 683 C C . SER A 1 90 ? -15.460 -1.372 6.005 1.00 86.56 90 SER A C 1
ATOM 685 O O . SER A 1 90 ? -15.622 -1.225 7.210 1.00 86.56 90 SER A O 1
ATOM 687 N N . VAL A 1 91 ? -15.563 -2.591 5.466 1.00 82.19 91 VAL A N 1
ATOM 688 C CA . VAL A 1 91 ? -16.122 -3.739 6.206 1.00 82.19 91 VAL A CA 1
ATOM 689 C C . VAL A 1 91 ? -15.319 -4.082 7.468 1.00 82.19 91 VAL A C 1
ATOM 691 O O . VAL A 1 91 ? -15.903 -4.499 8.467 1.00 82.19 91 VAL A O 1
ATOM 694 N N . SER A 1 92 ? -13.992 -3.906 7.472 1.00 78.94 92 SER A N 1
ATOM 695 C CA . SER A 1 92 ? -13.195 -4.140 8.690 1.00 78.94 92 SER A CA 1
ATOM 696 C C . SER A 1 92 ? -13.540 -3.136 9.794 1.00 78.94 92 SER A C 1
ATOM 698 O O . SER A 1 92 ? -13.745 -3.531 10.943 1.00 78.94 92 SER A O 1
ATOM 700 N N . SER A 1 93 ? -13.686 -1.849 9.449 1.00 83.56 93 SER A N 1
ATOM 701 C CA . SER A 1 93 ? -14.057 -0.822 10.424 1.00 83.56 93 SER A CA 1
ATOM 702 C C . SER A 1 93 ? -15.500 -1.009 10.899 1.00 83.56 93 SER A C 1
ATOM 704 O O . SER A 1 93 ? -15.759 -0.932 12.096 1.00 83.56 93 SER A O 1
ATOM 706 N N . GLU A 1 94 ? -16.428 -1.386 10.018 1.00 86.12 94 GLU A N 1
ATOM 707 C CA . GLU A 1 94 ? -17.810 -1.722 10.389 1.00 86.12 94 GLU A CA 1
ATOM 708 C C . GLU A 1 94 ? -17.903 -2.924 11.337 1.00 86.12 94 GLU A C 1
ATOM 710 O O . GLU A 1 94 ? -18.667 -2.883 12.305 1.00 86.12 94 GLU A O 1
ATOM 715 N N . ARG A 1 95 ? -17.108 -3.985 11.119 1.00 84.25 95 ARG A N 1
ATOM 716 C CA . ARG A 1 95 ? -17.027 -5.125 12.053 1.00 84.25 95 ARG A CA 1
ATOM 717 C C . ARG A 1 95 ? -16.499 -4.691 13.409 1.00 84.25 95 ARG A C 1
ATOM 719 O O . ARG A 1 95 ? -17.047 -5.096 14.435 1.00 84.25 95 ARG A O 1
ATOM 726 N N . VAL A 1 96 ? -15.455 -3.864 13.415 1.00 80.88 96 VAL A N 1
ATOM 727 C CA . VAL A 1 96 ? -14.892 -3.281 14.631 1.00 80.88 96 VAL A CA 1
ATOM 728 C C . VAL A 1 96 ? -15.983 -2.527 15.397 1.00 80.88 96 VAL A C 1
ATOM 730 O O . VAL A 1 96 ? -16.282 -2.921 16.525 1.00 80.88 96 VAL A O 1
ATOM 733 N N . PHE A 1 97 ? -16.661 -1.564 14.767 1.00 79.25 97 PHE A N 1
ATOM 734 C CA . PHE A 1 97 ? -17.726 -0.777 15.396 1.00 79.25 97 PHE A CA 1
ATOM 735 C C . PHE A 1 97 ? -18.922 -1.621 15.847 1.00 79.25 97 PHE A C 1
ATOM 737 O O . PHE A 1 97 ? -19.445 -1.419 16.944 1.00 79.25 97 PHE A O 1
ATOM 744 N N . SER A 1 98 ? -19.327 -2.607 15.046 1.00 79.62 98 SER A N 1
ATOM 745 C CA . SER A 1 98 ? -20.418 -3.523 15.394 1.00 79.62 98 SER A CA 1
ATOM 746 C C . SER A 1 98 ? -20.076 -4.350 16.633 1.00 79.62 98 SER A C 1
ATOM 748 O O . SER A 1 98 ? -20.898 -4.474 17.540 1.00 79.62 98 SER A O 1
ATOM 750 N N . SER A 1 99 ? -18.840 -4.855 16.717 1.00 77.44 99 SER A N 1
ATOM 751 C CA . SER A 1 99 ? -18.367 -5.632 17.869 1.00 77.44 99 SER A CA 1
ATOM 752 C C . SER A 1 99 ? -18.240 -4.796 19.146 1.00 77.44 99 SER A C 1
ATOM 754 O O . SER A 1 99 ? -18.352 -5.331 20.246 1.00 77.44 99 SER A O 1
ATOM 756 N N . SER A 1 100 ? -18.026 -3.486 19.013 1.00 74.56 100 SER A N 1
ATOM 757 C CA . SER A 1 100 ? -17.898 -2.554 20.139 1.00 74.56 100 SER A CA 1
ATOM 758 C C . SER A 1 100 ? -19.241 -1.963 20.570 1.00 74.56 100 SER A C 1
ATOM 760 O O . SER A 1 100 ? -19.295 -1.211 21.540 1.00 74.56 100 SER A O 1
ATOM 762 N N . LYS A 1 101 ? -20.353 -2.320 19.907 1.00 74.81 101 LYS A N 1
ATOM 763 C CA . LYS A 1 101 ? -21.695 -1.791 20.207 1.00 74.81 101 LYS A CA 1
ATOM 764 C C . LYS A 1 101 ? -22.073 -1.951 21.682 1.00 74.81 101 LYS A C 1
ATOM 766 O O . LYS A 1 101 ? -22.643 -1.030 22.271 1.00 74.81 101 LYS A O 1
ATOM 771 N N . LEU A 1 102 ? -21.743 -3.088 22.295 1.00 68.62 102 LEU A N 1
ATOM 772 C CA . LEU A 1 102 ? -22.039 -3.359 23.706 1.00 68.62 102 LEU A CA 1
ATOM 773 C C . LEU A 1 102 ? -21.237 -2.455 24.650 1.00 68.62 102 LEU A C 1
ATOM 775 O O . LEU A 1 102 ? -21.821 -1.852 25.551 1.00 68.62 102 LEU A O 1
ATOM 779 N N . THR A 1 103 ? -19.939 -2.309 24.385 1.00 68.62 103 THR A N 1
ATOM 780 C CA . THR A 1 103 ? -19.010 -1.479 25.162 1.00 68.62 103 THR A CA 1
ATOM 781 C C . THR A 1 103 ? -19.310 0.014 25.018 1.00 68.62 103 THR A C 1
ATOM 783 O O . THR A 1 103 ? -19.217 0.745 25.997 1.00 68.62 103 THR A O 1
ATOM 786 N N . CYS A 1 104 ? -19.730 0.458 23.827 1.00 63.97 104 CYS A N 1
ATOM 787 C CA . CYS A 1 104 ? -19.996 1.867 23.531 1.00 63.97 104 CYS A CA 1
ATOM 788 C C . CYS A 1 104 ? -21.410 2.339 23.905 1.00 63.97 104 CYS A C 1
ATOM 790 O O . CYS A 1 104 ? -21.580 3.503 24.247 1.00 63.97 104 CYS A O 1
ATOM 792 N N . THR A 1 105 ? -22.443 1.489 23.799 1.00 62.28 105 THR A N 1
ATOM 793 C CA . THR A 1 105 ? -23.846 1.958 23.906 1.00 62.28 105 THR A CA 1
ATOM 794 C C . THR A 1 105 ? -24.713 1.208 24.914 1.00 62.28 105 THR A C 1
ATOM 796 O O . THR A 1 105 ? -25.567 1.827 25.547 1.00 62.28 105 THR A O 1
ATOM 799 N N . ARG A 1 106 ? -24.533 -0.109 25.104 1.00 56.06 106 ARG A N 1
ATOM 800 C CA . ARG A 1 106 ? -25.527 -0.927 25.832 1.00 56.06 106 ARG A CA 1
ATOM 801 C C . ARG A 1 106 ? -25.301 -0.994 27.347 1.00 56.06 106 ARG A C 1
ATOM 803 O O . ARG A 1 106 ? -26.259 -1.215 28.078 1.00 56.06 106 ARG A O 1
ATOM 810 N N . ALA A 1 107 ? -24.082 -0.758 27.831 1.00 59.34 107 ALA A N 1
ATOM 811 C CA . ALA A 1 107 ? -23.743 -0.935 29.247 1.00 59.34 107 ALA A CA 1
ATOM 812 C C . ALA A 1 107 ? -23.857 0.327 30.136 1.00 59.34 107 ALA A C 1
ATOM 814 O O . ALA A 1 107 ? -23.506 0.254 31.306 1.00 59.34 107 ALA A O 1
ATOM 815 N N . ARG A 1 108 ? -24.310 1.493 29.630 1.00 57.06 108 ARG A N 1
ATOM 816 C CA . ARG A 1 108 ? -24.239 2.797 30.353 1.00 57.06 108 ARG A CA 1
ATOM 817 C C . ARG A 1 108 ? -22.847 3.127 30.926 1.00 57.06 108 ARG A C 1
ATOM 819 O O . ARG A 1 108 ? -22.714 3.970 31.811 1.00 57.06 108 ARG A O 1
ATOM 826 N N . ASN A 1 109 ? -21.805 2.499 30.400 1.00 64.56 109 ASN A N 1
ATOM 827 C CA . ASN A 1 109 ? -20.440 2.786 30.786 1.00 64.56 109 ASN A CA 1
ATOM 828 C C . ASN A 1 109 ? -20.028 4.093 30.101 1.00 64.56 109 ASN A C 1
ATOM 830 O O . ASN A 1 109 ? -19.963 4.162 28.876 1.00 64.56 109 ASN A O 1
ATOM 834 N N . LYS A 1 110 ? -19.782 5.147 30.886 1.00 68.69 110 LYS A N 1
ATOM 835 C CA . LYS A 1 110 ? -19.193 6.410 30.410 1.00 68.69 110 LYS A CA 1
ATOM 836 C C . LYS A 1 110 ? -17.704 6.205 30.104 1.00 68.69 110 LYS A C 1
ATOM 838 O O . LYS A 1 110 ? -16.848 6.791 30.756 1.00 68.69 110 LYS A O 1
ATOM 843 N N . ILE A 1 111 ? -17.395 5.319 29.165 1.00 79.75 111 ILE A N 1
ATOM 844 C CA . ILE A 1 111 ? -16.024 5.100 28.705 1.00 79.75 111 ILE A CA 1
ATOM 845 C C . ILE A 1 111 ? -15.702 6.227 27.725 1.00 79.75 111 ILE A C 1
ATOM 847 O O . ILE A 1 111 ? -16.505 6.531 26.840 1.00 79.75 111 ILE A O 1
ATOM 851 N N . SER A 1 112 ? -14.559 6.882 27.914 1.00 82.19 112 SER A N 1
ATOM 852 C CA . SER A 1 112 ? -14.094 7.916 26.993 1.00 82.19 112 SER A CA 1
ATOM 853 C C . SER A 1 112 ? -13.773 7.313 25.624 1.00 82.19 112 SER A C 1
ATOM 855 O O . SER A 1 112 ? -13.435 6.135 25.494 1.00 82.19 112 SER A O 1
ATOM 857 N N . THR A 1 113 ? -13.846 8.137 24.582 1.00 81.44 113 THR A N 1
ATOM 858 C CA . THR A 1 113 ? -13.499 7.741 23.209 1.00 81.44 113 THR A CA 1
ATOM 859 C C . THR A 1 113 ? -12.076 7.189 23.108 1.00 81.44 113 THR A C 1
ATOM 861 O O . THR A 1 113 ? -11.877 6.157 22.473 1.00 81.44 113 THR A O 1
ATOM 864 N N . SER A 1 114 ? -11.121 7.805 23.811 1.00 83.88 114 SER A N 1
ATOM 865 C CA . SER A 1 114 ? -9.724 7.355 23.874 1.00 83.88 114 SER A CA 1
ATOM 866 C C . SER A 1 114 ? -9.576 5.951 24.468 1.00 83.88 114 SER A C 1
ATOM 868 O O . SER A 1 114 ? -8.818 5.128 23.958 1.00 83.88 114 SER A O 1
ATOM 870 N N . THR A 1 115 ? -10.338 5.626 25.516 1.00 84.25 115 THR A N 1
ATOM 871 C CA . THR A 1 115 ? -10.295 4.293 26.130 1.00 84.25 115 THR A CA 1
ATOM 872 C C . THR A 1 115 ? -10.952 3.236 25.241 1.00 84.25 115 THR A C 1
ATOM 874 O O . THR A 1 115 ? -10.461 2.111 25.180 1.00 84.25 115 THR A O 1
ATOM 877 N N . VAL A 1 116 ? -12.023 3.575 24.510 1.00 83.94 116 VAL A N 1
ATOM 878 C CA . VAL A 1 116 ? -12.625 2.664 23.517 1.00 83.94 116 VAL A CA 1
ATOM 879 C C . VAL A 1 116 ? -11.642 2.350 22.388 1.00 83.94 116 VAL A C 1
ATOM 881 O O . VAL A 1 116 ? -11.529 1.191 21.988 1.00 83.94 116 VAL A O 1
ATOM 884 N N . GLU A 1 117 ? -10.922 3.355 21.891 1.00 84.69 117 GLU A N 1
ATOM 885 C CA . GLU A 1 117 ? -9.910 3.187 20.847 1.00 84.69 117 GLU A CA 1
ATOM 886 C C . GLU A 1 117 ? -8.780 2.260 21.307 1.00 84.69 117 GLU A C 1
ATOM 888 O O . GLU A 1 117 ? -8.523 1.237 20.666 1.00 84.69 117 GLU A O 1
ATOM 893 N N . ALA A 1 118 ? -8.179 2.546 22.465 1.00 87.44 118 ALA A N 1
ATOM 894 C CA . ALA A 1 118 ? -7.123 1.716 23.040 1.00 87.44 118 ALA A CA 1
ATOM 895 C C . ALA A 1 118 ? -7.587 0.267 23.270 1.00 87.44 118 ALA A C 1
ATOM 897 O O . ALA A 1 118 ? -6.865 -0.679 22.946 1.00 87.44 118 ALA A O 1
ATOM 898 N N . LEU A 1 119 ? -8.815 0.071 23.767 1.00 86.12 119 LEU A N 1
ATOM 899 C CA . LEU A 1 119 ? -9.397 -1.259 23.965 1.00 86.12 119 LEU A CA 1
ATOM 900 C C . LEU A 1 119 ? -9.534 -2.013 22.639 1.00 86.12 119 LEU A C 1
ATOM 902 O O . LEU A 1 119 ? -9.262 -3.211 22.565 1.00 86.12 119 LEU A O 1
ATOM 906 N N . GLN A 1 120 ? -9.961 -1.322 21.586 1.00 86.25 120 GLN A N 1
ATOM 907 C CA . GLN A 1 120 ? -10.167 -1.944 20.291 1.00 86.25 120 GLN A CA 1
ATOM 908 C C . GLN A 1 120 ? -8.843 -2.291 19.600 1.00 86.25 120 GLN A C 1
ATOM 910 O O . GLN A 1 120 ? -8.742 -3.368 19.008 1.00 86.25 120 GLN A O 1
ATOM 915 N N . ILE A 1 121 ? -7.817 -1.443 19.743 1.00 87.25 121 ILE A N 1
ATOM 916 C CA . ILE A 1 121 ? -6.441 -1.732 19.311 1.00 87.25 121 ILE A CA 1
ATOM 917 C C . ILE A 1 121 ? -5.902 -2.954 20.062 1.00 87.25 121 ILE A C 1
ATOM 919 O O . ILE A 1 121 ? -5.404 -3.887 19.433 1.00 87.25 121 ILE A O 1
ATOM 923 N N . LEU A 1 122 ? -6.064 -3.003 21.388 1.00 86.94 122 LEU A N 1
ATOM 924 C CA . LEU A 1 122 ? -5.631 -4.135 22.209 1.00 86.94 122 LEU A CA 1
ATOM 925 C C . LEU A 1 122 ? -6.349 -5.433 21.809 1.00 86.94 122 LEU A C 1
ATOM 927 O O . LEU A 1 122 ? -5.710 -6.467 21.619 1.00 86.94 122 LEU A O 1
ATOM 931 N N . LYS A 1 123 ? -7.671 -5.378 21.610 1.00 84.81 123 LYS A N 1
ATOM 932 C CA . LYS A 1 123 ? -8.482 -6.511 21.140 1.00 84.81 123 LYS A CA 1
ATOM 933 C C . LYS A 1 123 ? -7.998 -7.024 19.783 1.00 84.81 123 LYS A C 1
ATOM 935 O O . LYS A 1 123 ? -7.909 -8.236 19.586 1.00 84.81 123 LYS A O 1
ATOM 940 N N . TYR A 1 124 ? -7.694 -6.120 18.853 1.00 84.75 124 TYR A N 1
ATOM 941 C CA . TYR A 1 124 ? -7.151 -6.471 17.543 1.00 84.75 124 TYR A CA 1
ATOM 942 C C . TYR A 1 124 ? -5.764 -7.115 17.678 1.00 84.75 124 TYR A C 1
ATOM 944 O O . TYR A 1 124 ? -5.563 -8.234 17.211 1.00 84.75 124 TYR A O 1
ATOM 952 N N . ALA A 1 125 ? -4.835 -6.480 18.394 1.00 85.19 125 ALA A N 1
ATOM 953 C CA . ALA A 1 125 ? -3.479 -6.989 18.597 1.00 85.19 125 ALA A CA 1
ATOM 954 C C . ALA A 1 125 ? -3.463 -8.394 19.225 1.00 85.19 125 ALA A C 1
ATOM 956 O O . ALA A 1 125 ? -2.736 -9.271 18.761 1.00 85.19 125 ALA A O 1
ATOM 957 N N . LEU A 1 126 ? -4.309 -8.644 20.231 1.00 85.62 126 LEU A N 1
ATOM 958 C CA . LEU A 1 126 ? -4.433 -9.964 20.854 1.00 85.62 126 LEU A CA 1
ATOM 959 C C . LEU A 1 126 ? -4.959 -11.023 19.877 1.00 85.62 126 LEU A C 1
ATOM 961 O O . LEU A 1 126 ? -4.422 -12.128 19.837 1.00 85.62 126 LEU A O 1
ATOM 965 N N . ARG A 1 127 ? -5.954 -10.688 19.045 1.00 82.19 127 ARG A N 1
ATOM 966 C CA . ARG A 1 127 ? -6.475 -11.603 18.015 1.00 82.19 127 ARG A CA 1
ATOM 967 C C . ARG A 1 127 ? -5.429 -11.958 16.964 1.00 82.19 127 ARG A C 1
ATOM 969 O O . ARG A 1 127 ? -5.340 -13.114 16.577 1.00 82.19 127 ARG A O 1
ATOM 976 N N . HIS A 1 128 ? -4.621 -10.989 16.540 1.00 76.75 128 HIS A N 1
ATOM 977 C CA . HIS A 1 128 ? -3.553 -11.214 15.563 1.00 76.75 128 HIS A CA 1
ATOM 978 C C . HIS A 1 128 ? -2.311 -11.906 16.153 1.00 76.75 128 HIS A C 1
ATOM 980 O O . HIS A 1 128 ? -1.487 -12.419 15.400 1.00 76.75 128 HIS A O 1
ATOM 986 N N . ARG A 1 129 ? -2.180 -11.959 17.487 1.00 72.69 129 ARG A N 1
ATOM 987 C CA . ARG A 1 129 ? -1.105 -12.671 18.202 1.00 72.69 129 ARG A CA 1
ATOM 988 C C . ARG A 1 129 ? -1.435 -14.141 18.490 1.00 72.69 129 ARG A C 1
ATOM 990 O O . ARG A 1 129 ? -0.526 -14.914 18.803 1.00 72.69 129 ARG A O 1
ATOM 997 N N . GLN A 1 130 ? -2.706 -14.534 18.413 1.00 61.44 130 GLN A N 1
ATOM 998 C CA . GLN A 1 130 ? -3.107 -15.934 18.532 1.00 61.44 130 GLN A CA 1
ATOM 999 C C . GLN A 1 130 ? -2.981 -16.614 17.154 1.00 61.44 130 GLN A C 1
ATOM 1001 O O . GLN A 1 130 ? -3.650 -16.186 16.211 1.00 61.44 130 GLN A O 1
ATOM 1006 N N . PRO A 1 131 ? -2.133 -17.650 16.987 1.00 49.38 131 PRO A N 1
ATOM 1007 C CA . PRO A 1 131 ? -2.161 -18.458 15.776 1.00 49.38 131 PRO A CA 1
ATOM 1008 C C . PRO A 1 131 ? -3.539 -19.111 15.694 1.00 49.38 131 PRO A C 1
ATOM 1010 O O . PRO A 1 131 ? -3.979 -19.716 16.667 1.00 49.38 131 PRO A O 1
ATOM 1013 N N . SER A 1 132 ? -4.228 -18.922 14.566 1.00 45.81 132 SER A N 1
ATOM 1014 C CA . SER A 1 132 ? -5.598 -19.383 14.322 1.00 45.81 132 SER A CA 1
ATOM 1015 C C . SER A 1 132 ? -5.810 -20.805 14.849 1.00 45.81 132 SER A C 1
ATOM 1017 O O . SER A 1 132 ? -5.450 -21.775 14.183 1.00 45.81 132 SER A O 1
ATOM 1019 N N . ALA A 1 133 ? -6.433 -20.943 16.019 1.00 46.66 133 ALA A N 1
ATOM 1020 C CA . ALA A 1 133 ? -7.121 -22.179 16.344 1.00 46.66 133 ALA A CA 1
ATOM 1021 C C . ALA A 1 133 ? -8.215 -22.364 15.279 1.00 46.66 133 ALA A C 1
ATOM 1023 O O . ALA A 1 133 ? -8.834 -21.391 14.839 1.00 46.66 133 ALA A O 1
ATOM 1024 N N . ALA A 1 134 ? -8.344 -23.590 14.778 1.00 35.97 134 ALA A N 1
ATOM 1025 C CA . ALA A 1 134 ? -9.248 -23.980 13.701 1.00 35.97 134 ALA A CA 1
ATOM 1026 C C . ALA A 1 134 ? -10.700 -23.500 13.939 1.00 35.97 134 ALA A C 1
ATOM 1028 O O . ALA A 1 134 ? -11.079 -23.260 15.085 1.00 35.97 134 ALA A O 1
ATOM 1029 N N . PRO A 1 135 ? -11.527 -23.365 12.883 1.00 40.12 135 PRO A N 1
ATOM 1030 C CA . PRO A 1 135 ? -12.902 -22.904 13.024 1.00 40.12 135 PRO A CA 1
ATOM 1031 C C . PRO A 1 135 ? -13.738 -23.965 13.745 1.00 40.12 135 PRO A C 1
ATOM 1033 O O . PRO A 1 135 ? -14.249 -24.891 13.121 1.00 40.12 135 PRO A O 1
ATOM 1036 N N . THR A 1 136 ? -13.885 -23.831 15.060 1.00 36.81 136 THR A N 1
ATOM 1037 C CA . THR A 1 136 ? -14.971 -24.472 15.793 1.00 36.81 136 THR A CA 1
ATOM 1038 C C . THR A 1 136 ? -16.176 -23.548 15.785 1.00 36.81 136 THR A C 1
ATOM 1040 O O . THR A 1 136 ? -16.151 -22.427 16.285 1.00 36.81 136 THR A O 1
ATOM 1043 N N . GLU A 1 137 ? -17.171 -24.058 15.074 1.00 41.78 137 GLU A N 1
ATOM 1044 C CA . GLU A 1 137 ? -18.604 -23.817 15.103 1.00 41.78 137 GLU A CA 1
ATOM 1045 C C . GLU A 1 137 ? -19.151 -22.849 16.161 1.00 41.78 137 GLU A C 1
ATOM 1047 O O . GLU A 1 137 ? -18.786 -22.854 17.332 1.00 41.78 137 GLU A O 1
ATOM 1052 N N . THR A 1 138 ? -20.107 -22.056 15.676 1.00 45.31 138 THR A N 1
ATOM 1053 C CA . THR A 1 138 ? -21.147 -21.320 16.400 1.00 45.31 138 THR A CA 1
ATOM 1054 C C . THR A 1 138 ? -21.388 -21.814 17.825 1.00 45.31 138 THR A C 1
ATOM 1056 O O . THR A 1 138 ? -22.096 -22.800 18.016 1.00 45.31 138 THR A O 1
ATOM 1059 N N . LEU A 1 139 ? -20.868 -21.095 18.818 1.00 38.22 139 LEU A N 1
ATOM 1060 C CA . LEU A 1 139 ? -21.282 -21.245 20.206 1.00 38.22 139 LEU A CA 1
ATOM 1061 C C . LEU A 1 139 ? -21.466 -19.865 20.831 1.00 38.22 139 LEU A C 1
ATOM 1063 O O . LEU A 1 139 ? -20.721 -18.924 20.557 1.00 38.22 139 LEU A O 1
ATOM 1067 N N . ASP A 1 140 ? -22.551 -19.782 21.586 1.00 35.78 140 ASP A N 1
ATOM 1068 C CA . ASP A 1 140 ? -23.186 -18.596 22.131 1.00 35.78 140 ASP A CA 1
ATOM 1069 C C . ASP A 1 140 ? -22.229 -17.593 22.795 1.00 35.78 140 ASP A C 1
ATOM 1071 O O . ASP A 1 140 ? -21.301 -17.941 23.523 1.00 35.78 140 ASP A O 1
ATOM 1075 N N . GLU A 1 141 ? -22.528 -16.306 22.597 1.00 45.12 141 GLU A N 1
ATOM 1076 C CA . GLU A 1 141 ? -21.899 -15.139 23.237 1.00 45.12 141 GLU A CA 1
ATOM 1077 C C . GLU A 1 141 ? -22.232 -15.055 24.749 1.00 45.12 141 GLU A C 1
ATOM 1079 O O . GLU A 1 141 ? -22.679 -14.017 25.244 1.00 45.12 141 GLU A O 1
ATOM 1084 N N . SER A 1 142 ? -22.076 -16.148 25.503 1.00 44.50 142 SER A N 1
ATOM 1085 C CA . SER A 1 142 ? -22.363 -16.184 26.945 1.00 44.50 142 SER A CA 1
ATOM 1086 C C . SER A 1 142 ? -21.331 -16.892 27.818 1.00 44.50 142 SER A C 1
ATOM 1088 O O . SER A 1 142 ? -21.534 -16.943 29.027 1.00 44.50 142 SER A O 1
ATOM 1090 N N . GLU A 1 143 ? -20.205 -17.364 27.284 1.00 46.72 143 GLU A N 1
ATOM 1091 C CA . GLU A 1 143 ? -19.155 -17.940 28.127 1.00 46.72 143 GLU A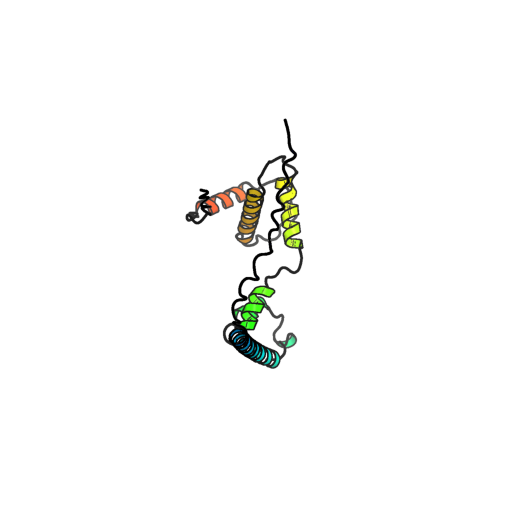 CA 1
ATOM 1092 C C . GLU A 1 143 ? -17.781 -17.426 27.696 1.00 46.72 143 GLU A C 1
ATOM 1094 O O . GLU A 1 143 ? -17.165 -17.893 26.741 1.00 46.72 143 GLU A O 1
ATOM 1099 N N . ILE A 1 144 ? -17.304 -16.391 28.392 1.00 52.34 144 ILE A N 1
ATOM 1100 C CA . ILE A 1 144 ? -15.890 -16.028 28.350 1.00 52.34 144 ILE A CA 1
ATOM 1101 C C . ILE A 1 144 ? -15.160 -17.195 29.013 1.00 52.34 144 ILE A C 1
ATOM 1103 O O . ILE A 1 144 ? -15.151 -17.302 30.239 1.00 52.34 144 ILE A O 1
ATOM 1107 N N . ASP A 1 145 ? -14.603 -18.088 28.196 1.00 49.72 145 ASP A N 1
ATOM 1108 C CA . ASP A 1 145 ? -13.814 -19.218 28.667 1.00 49.72 145 ASP A CA 1
ATOM 1109 C C . ASP A 1 145 ? -12.715 -18.707 29.614 1.00 49.72 145 ASP A C 1
ATOM 1111 O O . ASP A 1 145 ? -11.816 -17.936 29.247 1.00 49.72 145 ASP A O 1
ATOM 1115 N N . SER A 1 146 ? -12.843 -19.079 30.888 1.00 51.09 146 SER A N 1
ATOM 1116 C CA . SER A 1 146 ? -11.958 -18.619 31.960 1.00 51.09 146 SER A CA 1
ATOM 1117 C C . SER A 1 146 ? -10.515 -19.061 31.704 1.00 51.09 146 SER A C 1
ATOM 1119 O O . SER A 1 146 ? -9.573 -18.383 32.116 1.00 51.09 146 SER A O 1
ATOM 1121 N N . THR A 1 147 ? -10.332 -20.150 30.952 1.00 54.00 147 THR A N 1
ATOM 1122 C CA . THR A 1 147 ? -9.026 -20.665 30.538 1.00 54.00 147 THR A CA 1
ATOM 1123 C C . THR A 1 147 ? -8.358 -19.752 29.505 1.00 54.00 147 THR A C 1
ATOM 1125 O O . THR A 1 147 ? -7.184 -19.413 29.663 1.00 54.00 147 THR A O 1
ATOM 1128 N N . CYS A 1 148 ? -9.110 -19.249 28.519 1.00 51.69 148 CYS A N 1
ATOM 1129 C CA . CYS A 1 148 ? -8.640 -18.238 27.562 1.00 51.69 148 CYS A CA 1
ATOM 1130 C C . CYS A 1 148 ? -8.247 -16.918 28.254 1.00 51.69 148 CYS A C 1
ATOM 1132 O O . CYS A 1 148 ? -7.235 -16.303 27.920 1.00 51.69 148 CYS A O 1
ATOM 1134 N N . THR A 1 149 ? -8.997 -16.504 29.279 1.00 55.47 149 THR A N 1
ATOM 1135 C CA . THR A 1 149 ? -8.705 -15.269 30.032 1.00 55.47 149 THR A CA 1
ATOM 1136 C C . THR A 1 149 ? -7.409 -15.377 30.842 1.00 55.47 149 THR A C 1
ATOM 1138 O O . THR A 1 149 ? -6.622 -14.429 30.884 1.00 55.47 149 THR A O 1
ATOM 1141 N N . LEU A 1 150 ? -7.148 -16.544 31.440 1.00 58.81 150 LEU A N 1
ATOM 1142 C CA . LEU A 1 150 ? -5.911 -16.815 32.176 1.00 58.81 150 LEU A CA 1
ATOM 1143 C C . LEU A 1 150 ? -4.681 -16.872 31.255 1.00 58.81 150 LEU A C 1
ATOM 1145 O O . LEU A 1 150 ? -3.660 -16.279 31.599 1.00 58.81 150 LEU A O 1
ATOM 1149 N N . ASP A 1 151 ? -4.776 -17.495 30.072 1.00 65.06 151 ASP A N 1
ATOM 1150 C CA . ASP A 1 151 ? -3.686 -17.489 29.075 1.00 65.06 151 ASP A CA 1
ATOM 1151 C C . ASP A 1 151 ? -3.328 -16.058 28.638 1.00 65.06 151 ASP A C 1
ATOM 1153 O O . ASP A 1 151 ? -2.155 -15.680 28.569 1.00 65.06 151 ASP A O 1
ATOM 1157 N N . LEU A 1 152 ? -4.343 -15.213 28.429 1.00 58.88 152 LEU A N 1
ATOM 1158 C CA . LEU A 1 152 ? -4.146 -13.801 28.101 1.00 58.88 152 LEU A CA 1
ATOM 1159 C C . LEU A 1 152 ? -3.453 -13.035 29.235 1.00 58.88 152 LEU A C 1
ATOM 1161 O O . LEU A 1 152 ? -2.519 -12.279 28.968 1.00 58.88 152 LEU A O 1
ATOM 1165 N N . MET A 1 153 ? -3.860 -13.247 30.490 1.00 63.16 153 MET A N 1
ATO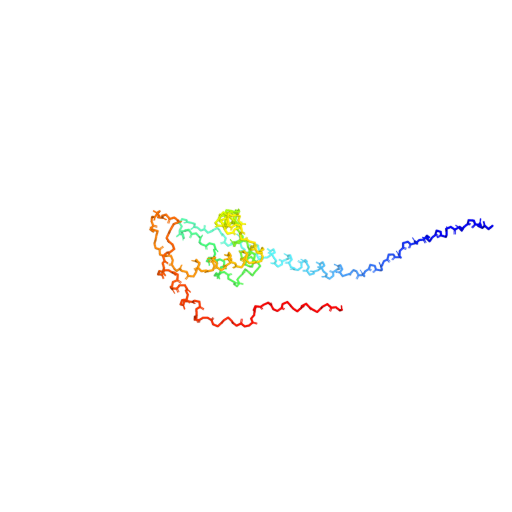M 1166 C CA . MET A 1 153 ? -3.227 -12.607 31.648 1.00 63.16 153 MET A CA 1
ATOM 1167 C C . MET A 1 153 ? -1.760 -13.021 31.813 1.00 63.16 153 MET A C 1
ATOM 1169 O O . MET A 1 153 ? -0.911 -12.162 32.046 1.00 63.16 153 MET A O 1
ATOM 1173 N N . VAL A 1 154 ? -1.445 -14.304 31.618 1.00 64.44 154 VAL A N 1
ATOM 1174 C CA . VAL A 1 154 ? -0.071 -14.833 31.685 1.00 64.44 154 VAL A CA 1
ATOM 1175 C C . VAL A 1 154 ? 0.814 -14.249 30.573 1.00 64.44 154 VAL A C 1
ATOM 1177 O O . VAL A 1 154 ? 1.980 -13.918 30.798 1.00 64.44 154 VAL A O 1
ATOM 1180 N N . ARG A 1 155 ? 0.269 -14.055 29.366 1.00 58.16 155 ARG A N 1
ATOM 1181 C CA . ARG A 1 155 ? 1.008 -13.476 28.226 1.00 58.16 155 ARG A CA 1
ATOM 1182 C C . ARG A 1 155 ? 1.172 -11.960 28.304 1.00 58.16 155 ARG A C 1
ATOM 1184 O O . ARG A 1 155 ? 2.092 -11.428 27.676 1.00 58.16 155 ARG A O 1
ATOM 1191 N N . LEU A 1 156 ? 0.299 -11.278 29.044 1.00 56.69 156 LEU A N 1
ATOM 1192 C CA . LEU A 1 156 ? 0.421 -9.855 29.363 1.00 56.69 156 LEU A CA 1
ATOM 1193 C C . LEU A 1 156 ? 1.407 -9.615 30.518 1.00 56.69 156 LEU A C 1
ATOM 1195 O O . LEU A 1 156 ? 2.157 -8.648 30.460 1.00 56.69 156 LEU A O 1
ATOM 1199 N N . SER A 1 157 ? 1.485 -10.509 31.512 1.00 58.66 157 SER A N 1
ATOM 1200 C CA . SER A 1 157 ? 2.417 -10.370 32.646 1.00 58.66 157 SER A CA 1
ATOM 1201 C C . SER A 1 157 ? 3.896 -10.556 32.288 1.00 58.66 157 SER A C 1
ATOM 1203 O O . SER A 1 157 ? 4.762 -10.221 33.087 1.00 58.66 157 SER A O 1
ATOM 1205 N N . GLY A 1 158 ? 4.200 -11.102 31.105 1.00 51.94 158 GLY A N 1
ATOM 1206 C CA . GLY A 1 158 ? 5.571 -11.323 30.629 1.00 51.94 158 GLY A CA 1
ATOM 1207 C C . GLY A 1 158 ? 6.181 -10.170 29.823 1.00 51.94 158 GLY A C 1
ATOM 1208 O O . GLY A 1 158 ? 7.277 -10.337 29.297 1.00 51.94 158 GLY A O 1
ATOM 1209 N N . TYR A 1 159 ? 5.481 -9.042 29.663 1.00 48.44 159 TYR A N 1
ATOM 1210 C CA . TYR A 1 159 ? 5.961 -7.894 28.890 1.00 48.44 159 TYR A CA 1
ATOM 1211 C C . TYR A 1 159 ? 6.146 -6.682 29.808 1.00 48.44 159 TYR A C 1
ATOM 1213 O O . TYR A 1 159 ? 5.170 -6.098 30.276 1.00 48.44 159 TYR A O 1
ATOM 1221 N N . GLU A 1 160 ? 7.398 -6.282 30.040 1.00 45.69 160 GLU A N 1
ATOM 1222 C CA . GLU A 1 160 ? 7.697 -4.943 30.544 1.00 45.69 160 GLU A CA 1
ATOM 1223 C C . GLU A 1 160 ? 7.257 -3.941 29.475 1.00 45.69 160 GLU A C 1
ATOM 1225 O O . GLU A 1 160 ? 7.840 -3.851 28.391 1.00 45.69 160 GLU A O 1
ATOM 1230 N N . TRP A 1 161 ? 6.176 -3.217 29.748 1.00 48.22 161 TRP A N 1
ATOM 1231 C CA . TRP A 1 161 ? 5.793 -2.064 28.951 1.00 48.22 161 TRP A CA 1
ATOM 1232 C C . TRP A 1 161 ? 6.866 -0.997 29.189 1.00 48.22 161 TRP A C 1
ATOM 1234 O O . TRP A 1 161 ? 6.821 -0.265 30.174 1.00 48.22 161 TRP A O 1
ATOM 1244 N N . GLY A 1 162 ? 7.884 -0.969 28.325 1.00 44.72 162 GLY A N 1
ATOM 1245 C CA . GLY A 1 162 ? 8.860 0.116 28.291 1.00 44.72 162 GLY A CA 1
ATOM 1246 C C . GLY A 1 162 ? 8.129 1.458 28.247 1.00 44.72 162 GLY A C 1
ATOM 1247 O O . GLY A 1 162 ? 7.075 1.568 27.621 1.00 44.72 162 GLY A O 1
ATOM 1248 N N . HIS A 1 163 ? 8.674 2.439 28.961 1.00 42.59 163 HIS A N 1
ATOM 1249 C CA . HIS A 1 163 ? 8.143 3.779 29.227 1.00 42.59 163 HIS A CA 1
ATOM 1250 C C . HIS A 1 163 ? 7.927 4.672 27.976 1.00 42.59 163 HIS A C 1
ATOM 1252 O O . HIS A 1 163 ? 8.271 5.846 28.001 1.00 42.59 163 HIS A O 1
ATOM 1258 N N . ASP A 1 164 ? 7.319 4.162 26.906 1.00 45.34 164 ASP A N 1
ATOM 1259 C CA . ASP A 1 164 ? 6.973 4.915 25.690 1.00 45.34 164 ASP A CA 1
ATOM 1260 C C . ASP A 1 164 ? 5.458 5.160 25.561 1.00 45.34 164 ASP A C 1
ATOM 1262 O O . ASP A 1 164 ? 4.949 5.546 24.507 1.00 45.34 164 ASP A O 1
ATOM 1266 N N . ALA A 1 165 ? 4.702 4.977 26.647 1.00 46.19 165 ALA A N 1
ATOM 1267 C CA . ALA A 1 165 ? 3.339 5.483 26.732 1.00 46.19 165 ALA A CA 1
ATOM 1268 C C . ALA A 1 165 ? 3.374 7.009 26.925 1.00 46.19 165 ALA A C 1
ATOM 1270 O O . ALA A 1 165 ? 3.431 7.496 28.049 1.00 46.19 165 ALA A O 1
ATOM 1271 N N . ILE A 1 166 ? 3.388 7.729 25.798 1.00 40.62 166 ILE A N 1
ATOM 1272 C CA . ILE A 1 166 ? 2.808 9.064 25.577 1.00 40.62 166 ILE A CA 1
ATOM 1273 C C . ILE A 1 166 ? 2.816 9.944 26.842 1.00 40.62 166 ILE A C 1
ATOM 1275 O O . ILE A 1 166 ? 1.804 10.106 27.523 1.00 40.62 166 ILE A O 1
ATOM 1279 N N . LEU A 1 167 ? 3.969 10.541 27.149 1.00 41.16 167 LEU A N 1
ATOM 1280 C CA . LEU A 1 167 ? 4.002 11.732 27.992 1.00 41.16 167 LEU A CA 1
ATOM 1281 C C . LEU A 1 167 ? 3.546 12.911 27.126 1.00 41.16 167 LEU A C 1
ATOM 1283 O O . LEU A 1 167 ? 4.357 13.552 26.457 1.00 41.16 167 LEU A O 1
ATOM 1287 N N . GLU A 1 168 ? 2.243 13.192 27.122 1.00 43.59 168 GLU A N 1
ATOM 1288 C CA . GLU A 1 168 ? 1.770 14.534 26.787 1.00 43.59 168 GLU A CA 1
ATOM 1289 C C . GLU A 1 168 ? 2.301 15.490 27.863 1.00 43.59 168 GLU A C 1
ATOM 1291 O O . GLU A 1 168 ? 1.762 15.610 28.962 1.00 43.59 168 GLU A O 1
ATOM 1296 N N . VAL A 1 169 ? 3.426 16.139 27.559 1.00 45.16 169 VAL A N 1
ATOM 1297 C CA . VAL A 1 169 ? 3.878 17.335 28.267 1.00 45.16 169 VAL A CA 1
ATOM 1298 C C . VAL A 1 169 ? 2.932 18.463 27.871 1.00 45.16 169 VAL A C 1
ATOM 1300 O O . VAL A 1 169 ? 3.131 19.151 26.872 1.00 45.16 169 VAL A O 1
ATOM 1303 N N . GLU A 1 170 ? 1.879 18.646 28.658 1.00 44.00 170 GLU A N 1
ATOM 1304 C CA . GLU A 1 170 ? 1.103 19.879 28.663 1.00 44.00 170 GLU A CA 1
ATOM 1305 C C . GLU A 1 170 ? 1.852 20.910 29.520 1.00 44.00 170 GLU A C 1
ATOM 1307 O O . GLU A 1 170 ? 1.639 21.050 30.722 1.00 44.00 170 GLU A O 1
ATOM 1312 N N . THR A 1 171 ? 2.800 21.616 28.904 1.00 49.22 171 THR A N 1
ATOM 1313 C CA . THR A 1 171 ? 3.278 22.906 29.415 1.00 49.22 171 THR A CA 1
ATOM 1314 C C . THR A 1 171 ? 2.450 24.006 28.768 1.00 49.22 171 THR A C 1
ATOM 1316 O O . THR A 1 171 ? 2.722 24.396 27.631 1.00 49.22 171 THR A O 1
ATOM 1319 N N . ALA A 1 172 ? 1.446 24.501 29.488 1.00 42.72 172 ALA A N 1
ATOM 1320 C CA . ALA A 1 172 ? 0.807 25.777 29.190 1.00 42.72 172 ALA A CA 1
ATOM 1321 C C . ALA A 1 172 ? 1.402 26.880 30.097 1.00 42.72 172 ALA A C 1
ATOM 1323 O O . ALA A 1 172 ? 1.775 26.574 31.233 1.00 42.72 172 ALA A O 1
ATOM 1324 N N . PRO A 1 173 ? 1.544 28.122 29.593 1.00 55.75 173 PRO A N 1
ATOM 1325 C CA . PRO A 1 173 ? 2.118 29.256 30.323 1.00 55.75 173 PRO A CA 1
ATOM 1326 C C . PRO A 1 173 ? 1.206 29.826 31.418 1.00 55.75 173 PRO A C 1
ATOM 1328 O O . PRO A 1 173 ? -0.035 29.717 31.287 1.00 55.75 173 PRO A O 1
#

Radius of gyration: 29.81 Å; chains: 1; bounding box: 42×93×53 Å

InterPro domains:
  IPR008906 HAT, C-terminal dimerisation domain [PF05699] (52-125)
  IPR012337 Ribonuclease H-like superfamily [SSF53098] (42-127)

Organism: NCBI:txid456999

Sequence (173 aa):
PIVPRIASSSSSAPPPPSPLRPDSTPVRAMLAAQQSLSVNLEHKKYVNLGLWDLKRQGPLDLVKYWTTQGTPFSYLNALAMDVLPAQASSVSSERVFSSSKLTCTRARNKISTSTVEALQILKYALRHRQPSAAPTETLDESEIDSTCTLDLMVRLSGYEWGHDAILEVETAP